Protein AF-A0A377DB22-F1 (afdb_monomer)

pLDDT: mean 94.37, std 12.57, range [34.69, 98.88]

Radius of gyration: 15.21 Å; Cα contacts (8 Å, |Δi|>4): 161; chains: 1; bounding box: 38×24×40 Å

Structure (mmCIF, N/CA/C/O backbone):
data_AF-A0A377DB22-F1
#
_entry.id   AF-A0A377DB22-F1
#
loop_
_atom_site.group_PDB
_atom_site.id
_atom_site.type_symbol
_atom_site.label_atom_id
_atom_site.label_alt_id
_atom_site.label_comp_id
_atom_site.label_asym_id
_atom_site.label_entity_id
_atom_site.label_seq_id
_atom_site.pdbx_PDB_ins_code
_atom_site.Cartn_x
_atom_site.Cartn_y
_atom_site.Cartn_z
_atom_site.occupancy
_atom_site.B_iso_or_equiv
_atom_site.auth_seq_id
_atom_site.auth_comp_id
_atom_site.auth_asym_id
_atom_site.auth_atom_id
_atom_site.pdbx_PDB_model_num
ATOM 1 N N . MET A 1 1 ? -3.572 10.087 12.030 1.00 60.75 1 MET A N 1
ATOM 2 C CA . MET A 1 1 ? -3.588 8.871 12.870 1.00 60.75 1 MET A CA 1
ATOM 3 C C . MET A 1 1 ? -2.182 8.296 12.863 1.00 60.75 1 MET A C 1
ATOM 5 O O . MET A 1 1 ? -1.494 8.479 11.868 1.00 60.75 1 MET A O 1
ATOM 9 N N . SER A 1 2 ? -1.739 7.713 13.973 1.00 84.25 2 SER A N 1
ATOM 10 C CA . SER A 1 2 ? -0.441 7.040 14.109 1.00 84.25 2 SER A CA 1
ATOM 11 C C . SER A 1 2 ? -0.666 5.554 14.379 1.00 84.25 2 SER A C 1
ATOM 13 O O . SER A 1 2 ? -1.768 5.170 14.766 1.00 84.25 2 SER A O 1
ATOM 15 N N . PHE A 1 3 ? 0.380 4.745 14.218 1.00 95.88 3 PHE A N 1
ATOM 16 C CA . PHE A 1 3 ? 0.368 3.327 14.579 1.00 95.88 3 PHE A CA 1
ATOM 17 C C . PHE A 1 3 ? -0.134 3.120 16.017 1.00 95.88 3 PHE A C 1
ATOM 19 O O . PHE A 1 3 ? 0.340 3.796 16.934 1.00 95.88 3 PHE A O 1
ATOM 26 N N . ASP A 1 4 ? -1.081 2.200 16.209 1.00 97.62 4 ASP A N 1
ATOM 27 C CA . ASP A 1 4 ? -1.643 1.867 17.520 1.00 97.62 4 ASP A CA 1
ATOM 28 C C . ASP A 1 4 ? -0.985 0.585 18.061 1.00 97.62 4 ASP A C 1
ATOM 30 O O . ASP A 1 4 ? -1.295 -0.513 17.590 1.00 97.62 4 ASP A O 1
ATOM 34 N N . PRO A 1 5 ? -0.089 0.682 19.058 1.00 97.69 5 PRO A N 1
ATOM 35 C CA . PRO A 1 5 ? 0.616 -0.477 19.597 1.00 97.69 5 PRO A CA 1
ATOM 36 C C . PRO A 1 5 ? -0.254 -1.364 20.502 1.00 97.69 5 PRO A C 1
ATOM 38 O O . PRO A 1 5 ? 0.221 -2.398 20.965 1.00 97.69 5 PRO A O 1
ATOM 41 N N . THR A 1 6 ? -1.493 -0.966 20.806 1.00 97.88 6 THR A N 1
ATOM 42 C CA . THR A 1 6 ? -2.381 -1.702 21.719 1.00 97.88 6 THR A CA 1
ATOM 43 C C . THR A 1 6 ? -3.252 -2.740 21.012 1.00 97.88 6 THR A C 1
ATOM 45 O O . THR A 1 6 ? -3.770 -3.645 21.666 1.00 97.88 6 THR A O 1
ATOM 48 N N . GLY A 1 7 ? -3.411 -2.625 19.690 1.00 97.69 7 GLY A N 1
ATOM 49 C CA . GLY A 1 7 ? -4.242 -3.513 18.881 1.00 97.69 7 GLY A CA 1
ATOM 50 C C . GLY A 1 7 ? -3.459 -4.490 18.011 1.00 97.69 7 GLY A C 1
ATOM 51 O O . GLY A 1 7 ? -2.240 -4.402 17.853 1.00 97.69 7 GLY A O 1
ATOM 52 N N . TYR A 1 8 ? -4.184 -5.422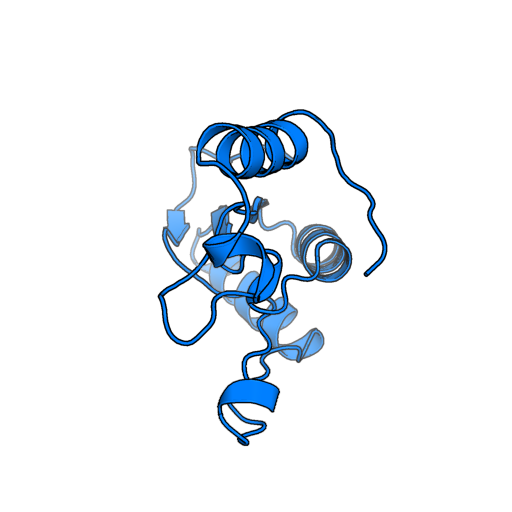 17.395 1.00 98.75 8 TYR A N 1
ATOM 53 C CA . TYR A 1 8 ? -3.587 -6.337 16.428 1.00 98.75 8 TYR A CA 1
ATOM 54 C C . TYR A 1 8 ? -3.190 -5.617 15.138 1.00 98.75 8 TYR A C 1
ATOM 56 O O . TYR A 1 8 ? -3.785 -4.608 14.746 1.00 98.75 8 TYR A O 1
ATOM 64 N N . THR A 1 9 ? -2.189 -6.187 14.469 1.00 98.88 9 THR A N 1
ATOM 65 C CA . THR A 1 9 ? -1.684 -5.716 13.181 1.00 98.88 9 THR A CA 1
ATOM 66 C C . THR A 1 9 ? -1.756 -6.848 12.170 1.00 98.88 9 THR A C 1
ATOM 68 O O . THR A 1 9 ? -1.166 -7.905 12.401 1.00 98.88 9 THR A O 1
ATOM 71 N N . LEU A 1 10 ? -2.450 -6.627 11.055 1.00 98.75 10 LEU A N 1
ATOM 72 C CA . LEU A 1 10 ? -2.327 -7.490 9.882 1.00 98.75 10 LEU A CA 1
ATOM 73 C C . LEU A 1 10 ? -1.084 -7.045 9.109 1.00 98.75 10 LEU A C 1
ATOM 75 O O . LEU A 1 10 ? -0.998 -5.908 8.648 1.00 98.75 10 LEU A O 1
ATOM 79 N N . A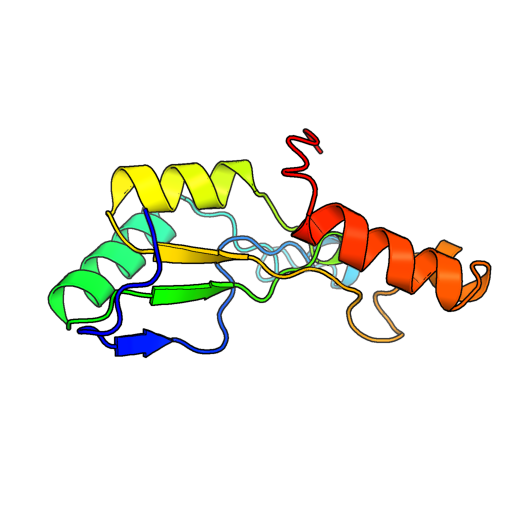LA A 1 11 ? -0.082 -7.922 9.060 1.00 98.56 11 ALA A N 1
ATOM 80 C CA . ALA A 1 11 ? 1.279 -7.564 8.667 1.00 98.56 11 ALA A CA 1
ATOM 81 C C . ALA A 1 11 ? 1.518 -7.514 7.148 1.00 98.56 11 ALA A C 1
ATOM 83 O O . ALA A 1 11 ? 2.575 -7.044 6.733 1.00 98.56 11 ALA A O 1
ATOM 84 N N . HIS A 1 12 ? 0.587 -8.017 6.333 1.00 98.75 12 HIS A N 1
ATOM 85 C CA . HIS A 1 12 ? 0.718 -8.050 4.878 1.00 98.75 12 HIS A CA 1
ATOM 86 C C . HIS A 1 12 ? -0.661 -8.151 4.224 1.00 98.75 12 HIS A C 1
ATOM 88 O O . HIS A 1 12 ? -1.194 -9.248 4.115 1.00 98.75 12 HIS A O 1
ATOM 94 N N . GLU A 1 13 ? -1.216 -7.034 3.762 1.00 98.69 13 GLU A N 1
ATOM 95 C CA . GLU A 1 13 ? -2.524 -7.009 3.094 1.00 98.69 13 GLU A CA 1
ATOM 96 C C . GLU A 1 13 ? -2.513 -6.099 1.862 1.00 98.69 13 GLU A C 1
ATOM 98 O O . GLU A 1 13 ? -1.594 -5.301 1.663 1.00 98.69 13 GLU A O 1
ATOM 103 N N . HIS A 1 14 ? -3.576 -6.184 1.063 1.00 98.69 14 HIS A N 1
ATOM 104 C CA . HIS A 1 14 ? -3.847 -5.275 -0.047 1.00 98.69 14 HIS A CA 1
ATOM 105 C C . HIS A 1 14 ? -5.226 -4.649 0.137 1.00 98.69 14 HIS A C 1
ATOM 107 O O . HIS A 1 14 ? -6.216 -5.367 0.244 1.00 98.69 14 HIS A O 1
ATOM 113 N N . LEU A 1 15 ? -5.295 -3.318 0.163 1.00 98.25 15 LEU A N 1
ATOM 114 C CA . LEU A 1 15 ? -6.570 -2.595 0.279 1.00 98.25 15 LEU A CA 1
ATOM 115 C C . LEU A 1 15 ? -7.006 -1.983 -1.050 1.00 98.25 15 LEU A C 1
ATOM 117 O O . LEU A 1 15 ? -8.200 -1.829 -1.293 1.00 98.25 15 LEU A O 1
ATOM 121 N N . HIS A 1 16 ? -6.037 -1.643 -1.902 1.00 98.56 16 HIS A N 1
ATOM 122 C CA . HIS A 1 16 ? -6.280 -1.222 -3.272 1.00 98.56 16 HIS A CA 1
ATOM 123 C C . HIS A 1 16 ? -5.133 -1.691 -4.164 1.00 98.56 16 HIS A C 1
ATOM 125 O O . HIS A 1 16 ? -4.052 -1.105 -4.130 1.00 98.56 16 HIS A O 1
ATOM 131 N N . ILE A 1 17 ? -5.385 -2.712 -4.980 1.00 98.62 17 ILE A N 1
ATOM 132 C CA . ILE A 1 17 ? -4.414 -3.315 -5.902 1.00 98.62 17 ILE A CA 1
ATOM 133 C C . ILE A 1 17 ? -5.055 -3.497 -7.277 1.00 98.62 17 ILE A C 1
ATOM 135 O O . ILE A 1 17 ? -6.213 -3.899 -7.377 1.00 98.62 17 ILE A O 1
ATOM 139 N N . ASP A 1 18 ? -4.297 -3.236 -8.342 1.00 98.31 18 ASP A N 1
ATOM 140 C CA . ASP A 1 18 ? -4.735 -3.490 -9.713 1.00 98.31 18 ASP A CA 1
ATOM 141 C C . ASP A 1 18 ? -3.628 -4.162 -10.529 1.00 98.31 18 ASP A C 1
ATOM 143 O O . ASP A 1 18 ? -2.748 -3.524 -11.106 1.00 98.31 18 ASP A O 1
ATOM 147 N N . LEU A 1 19 ? -3.707 -5.492 -10.599 1.00 97.69 19 LEU A N 1
ATOM 148 C CA . LEU A 1 19 ? -2.902 -6.317 -11.502 1.00 97.69 19 LEU A CA 1
ATOM 149 C C . LEU A 1 19 ? -3.728 -6.824 -12.694 1.00 97.69 19 LEU A C 1
ATOM 151 O O . LEU A 1 19 ? -3.274 -7.709 -13.427 1.00 97.69 19 LEU A O 1
ATOM 155 N N . SER A 1 20 ? -4.949 -6.313 -12.883 1.00 97.75 20 SER A N 1
ATOM 156 C CA . SER A 1 20 ? -5.895 -6.842 -13.869 1.00 97.75 20 SER A CA 1
ATOM 157 C C . SER A 1 20 ? -5.410 -6.663 -15.303 1.00 97.75 20 SER A C 1
ATOM 159 O O . SER A 1 20 ? -5.594 -7.571 -16.110 1.00 97.75 20 SER A O 1
ATOM 161 N N . GLY A 1 21 ? -4.710 -5.563 -15.604 1.00 94.81 21 GLY A N 1
ATOM 162 C CA . GLY A 1 21 ? -4.096 -5.330 -16.914 1.00 94.81 21 GLY A CA 1
ATOM 163 C C . GLY A 1 21 ? -3.018 -6.363 -17.260 1.00 94.81 21 GLY A C 1
ATOM 164 O O . GLY A 1 21 ? -3.008 -6.894 -18.367 1.00 94.81 21 GLY A O 1
ATOM 165 N N . PHE A 1 22 ? -2.161 -6.715 -16.295 1.00 93.75 22 PHE A N 1
ATOM 166 C CA . PHE A 1 22 ? -1.101 -7.716 -16.482 1.00 93.75 22 PHE A CA 1
ATOM 167 C C . PHE A 1 22 ? -1.650 -9.140 -16.599 1.00 93.75 22 PHE A C 1
ATOM 169 O O . PHE A 1 22 ? -1.133 -9.950 -17.365 1.00 93.75 22 PHE A O 1
ATOM 176 N N . LYS A 1 23 ? -2.689 -9.462 -15.822 1.00 94.88 23 LYS A N 1
ATOM 177 C CA . LYS A 1 23 ? -3.253 -10.819 -15.741 1.00 94.88 23 LYS A CA 1
ATOM 178 C C . LYS A 1 23 ? -4.453 -11.049 -16.660 1.00 94.88 23 LYS A C 1
ATOM 180 O O . LYS A 1 23 ? -4.938 -12.174 -16.732 1.00 94.88 23 LYS A O 1
ATOM 185 N N . ASN A 1 24 ? -4.938 -10.004 -17.332 1.00 96.44 24 ASN A N 1
ATOM 186 C CA . ASN A 1 24 ? -6.181 -9.998 -18.104 1.00 96.44 24 ASN A CA 1
ATOM 187 C C . ASN A 1 24 ? -7.366 -10.607 -17.322 1.00 96.44 24 ASN A C 1
ATOM 189 O O . ASN A 1 24 ? -8.131 -11.420 -17.840 1.00 96.44 24 ASN A O 1
ATOM 193 N N . ASN A 1 25 ? -7.473 -10.257 -16.038 1.00 97.75 25 ASN A N 1
ATOM 194 C CA . ASN A 1 25 ? -8.482 -10.789 -15.127 1.00 97.75 25 ASN A CA 1
ATOM 195 C C . ASN A 1 25 ? -8.938 -9.702 -14.148 1.00 97.75 25 ASN A C 1
ATOM 197 O O . ASN A 1 25 ? -8.142 -9.227 -13.338 1.00 97.75 25 ASN A O 1
ATOM 201 N N . VAL A 1 26 ? -10.222 -9.336 -14.201 1.00 96.94 26 VAL A N 1
ATOM 202 C CA . VAL A 1 26 ? -10.807 -8.290 -13.345 1.00 96.94 26 VAL A CA 1
ATOM 203 C C . VAL A 1 26 ? -10.763 -8.640 -11.858 1.00 96.94 26 VAL A C 1
ATOM 205 O O . VAL A 1 26 ? -10.676 -7.738 -11.039 1.00 96.94 26 VAL A O 1
ATOM 208 N N . ASP A 1 27 ? -10.732 -9.926 -11.510 1.00 97.50 27 ASP A N 1
ATOM 209 C CA . ASP A 1 27 ? -10.612 -10.395 -10.122 1.00 97.50 27 ASP A CA 1
ATOM 210 C C . ASP A 1 27 ? -9.273 -9.983 -9.476 1.00 97.50 27 ASP A C 1
ATOM 212 O O . ASP A 1 27 ? -9.118 -9.958 -8.263 1.00 97.50 27 ASP A O 1
ATOM 216 N N . CYS A 1 28 ? -8.282 -9.610 -10.295 1.00 97.19 28 CYS A N 1
ATOM 217 C CA . CYS A 1 28 ? -7.005 -9.062 -9.839 1.00 97.19 28 CYS A CA 1
ATOM 218 C C . CYS A 1 28 ? -7.023 -7.532 -9.656 1.00 97.19 28 CYS A C 1
ATOM 220 O O . CYS A 1 28 ? -5.955 -6.945 -9.462 1.00 97.19 28 CYS A O 1
ATOM 222 N N . ARG A 1 29 ? -8.199 -6.895 -9.748 1.00 98.38 29 ARG A N 1
ATOM 223 C CA . ARG A 1 29 ? -8.438 -5.495 -9.386 1.00 98.38 29 ARG A CA 1
ATOM 224 C C . ARG A 1 29 ? -9.345 -5.444 -8.162 1.00 98.38 29 ARG A C 1
ATOM 226 O O . ARG A 1 29 ? -10.556 -5.614 -8.266 1.00 98.38 29 ARG A O 1
ATOM 233 N N . LEU A 1 30 ? -8.737 -5.199 -7.010 1.00 98.56 30 LEU A N 1
ATOM 234 C CA . LEU A 1 30 ? -9.430 -5.012 -5.744 1.00 98.56 30 LEU A CA 1
ATOM 235 C C . LEU A 1 30 ? -9.530 -3.510 -5.469 1.00 98.56 30 LEU A C 1
ATOM 237 O O . LEU A 1 30 ? -8.575 -2.906 -4.993 1.00 98.56 30 LEU A O 1
ATOM 241 N N . ASP A 1 31 ? -10.676 -2.913 -5.800 1.00 98.19 31 ASP A N 1
ATOM 242 C CA . ASP A 1 31 ? -10.950 -1.474 -5.646 1.00 98.19 31 ASP A CA 1
ATOM 243 C C . ASP A 1 31 ? -12.373 -1.178 -5.118 1.00 98.19 31 ASP A C 1
ATOM 245 O O . ASP A 1 31 ? -12.879 -0.054 -5.188 1.00 98.19 31 ASP A O 1
ATOM 249 N N . GLN A 1 32 ? -13.042 -2.189 -4.555 1.00 98.50 32 GLN A N 1
ATOM 250 C CA . GLN A 1 32 ? -14.434 -2.112 -4.105 1.00 98.50 32 GLN A CA 1
ATOM 251 C C . GLN A 1 32 ? -14.554 -1.418 -2.737 1.00 98.50 32 GLN A C 1
ATOM 253 O O . GLN A 1 32 ? -14.739 -2.065 -1.706 1.00 98.50 32 GLN A O 1
ATOM 258 N N . TYR A 1 33 ? -14.487 -0.083 -2.740 1.00 98.69 33 TYR A N 1
ATOM 259 C CA . TYR A 1 33 ? -14.428 0.767 -1.539 1.00 98.69 33 TYR A CA 1
ATOM 260 C C . TYR A 1 33 ? -15.397 0.376 -0.413 1.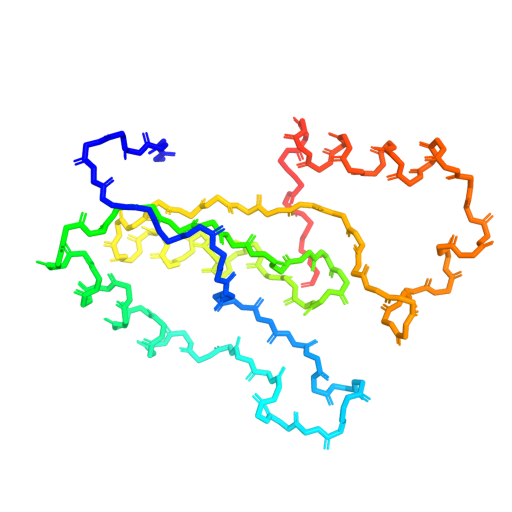00 98.69 33 TYR A C 1
ATOM 262 O O . TYR A 1 33 ? -14.972 0.174 0.720 1.00 98.69 33 TYR A O 1
ATOM 270 N N . ALA A 1 34 ? -16.692 0.223 -0.714 1.00 98.69 34 ALA A N 1
ATOM 271 C CA . ALA A 1 34 ? -17.698 -0.072 0.308 1.00 98.69 34 ALA A CA 1
ATOM 272 C C . ALA A 1 34 ? -17.452 -1.413 1.023 1.00 98.69 34 ALA A C 1
ATOM 274 O O . ALA A 1 34 ? -17.627 -1.499 2.237 1.00 98.69 34 ALA A O 1
ATOM 275 N N . PHE A 1 35 ? -17.015 -2.441 0.288 1.00 98.75 35 PHE A N 1
ATOM 276 C CA . PHE A 1 35 ? -16.710 -3.749 0.867 1.00 98.75 35 PHE A CA 1
ATOM 277 C C . PHE A 1 35 ? -15.418 -3.716 1.679 1.00 98.75 35 PHE A C 1
ATOM 279 O O . PHE A 1 35 ? -15.403 -4.234 2.790 1.00 98.75 35 PHE A O 1
ATOM 286 N N . ILE A 1 36 ? -14.383 -3.015 1.206 1.00 98.75 36 ILE A N 1
ATOM 287 C CA . ILE A 1 36 ? -13.151 -2.825 1.984 1.00 98.75 36 ILE A CA 1
ATOM 288 C C . ILE A 1 36 ? -13.436 -2.081 3.293 1.00 98.75 36 ILE A C 1
ATOM 290 O O . ILE A 1 36 ? -12.994 -2.519 4.351 1.00 98.75 36 ILE A O 1
ATOM 294 N N . CYS A 1 37 ? -14.227 -1.002 3.268 1.00 98.88 37 CYS A N 1
ATOM 295 C CA . CYS A 1 37 ? -14.621 -0.308 4.496 1.00 98.88 37 CYS A CA 1
ATOM 296 C C . CYS A 1 37 ? -15.394 -1.224 5.454 1.00 98.88 37 CYS A C 1
ATOM 298 O O . CYS A 1 37 ? -15.171 -1.178 6.664 1.00 98.88 37 CYS A O 1
ATOM 300 N N . GLN A 1 38 ? -16.282 -2.076 4.934 1.00 98.81 38 GLN A N 1
ATOM 301 C CA . GLN A 1 38 ? -16.990 -3.058 5.751 1.00 98.81 38 GLN A CA 1
ATOM 302 C C . GLN A 1 38 ? -16.024 -4.058 6.404 1.00 98.81 38 GLN A C 1
ATOM 304 O O . GLN A 1 38 ? -16.104 -4.259 7.614 1.00 98.81 38 GLN A O 1
ATOM 309 N N . GLU A 1 39 ? -15.073 -4.619 5.654 1.00 98.81 39 GLU A N 1
ATOM 310 C CA . GLU A 1 39 ? -14.074 -5.539 6.209 1.00 98.81 39 GLU A CA 1
ATOM 311 C C . GLU A 1 39 ? -13.192 -4.869 7.267 1.00 98.81 39 GLU A C 1
ATOM 313 O O . GLU A 1 39 ? -12.949 -5.445 8.327 1.00 98.81 39 GLU A O 1
ATOM 318 N N . MET A 1 40 ? -12.753 -3.627 7.040 1.00 98.75 40 MET A N 1
ATOM 319 C CA . MET A 1 40 ? -11.955 -2.895 8.027 1.00 98.75 40 MET A CA 1
ATOM 320 C C . MET A 1 40 ? -12.752 -2.626 9.310 1.00 98.75 40 MET A C 1
ATOM 322 O O . MET A 1 40 ? -12.211 -2.769 10.408 1.00 98.75 40 MET A O 1
ATOM 326 N N . ASN A 1 41 ? -14.046 -2.309 9.202 1.00 98.81 41 ASN A N 1
ATOM 327 C CA . ASN A 1 41 ? -14.927 -2.189 10.364 1.00 98.81 41 ASN A CA 1
ATOM 328 C C . ASN A 1 41 ? -15.060 -3.526 11.110 1.00 98.81 41 ASN A C 1
ATOM 330 O O . ASN A 1 41 ? -14.919 -3.561 12.335 1.00 98.81 41 ASN A O 1
ATOM 334 N N . ASP A 1 42 ? -15.244 -4.637 10.395 1.00 98.81 42 ASP A N 1
ATOM 335 C CA . ASP A 1 42 ? -15.300 -5.973 10.994 1.00 98.81 42 ASP A CA 1
ATOM 336 C C . ASP A 1 42 ? -13.990 -6.316 11.725 1.00 98.81 42 ASP A C 1
ATOM 338 O O . ASP A 1 42 ? -14.022 -6.823 12.852 1.00 98.81 42 ASP A O 1
ATOM 342 N N . LEU A 1 43 ? -12.831 -5.983 11.150 1.00 98.69 43 LEU A N 1
ATOM 343 C CA . LEU A 1 43 ? -11.521 -6.136 11.792 1.00 98.69 43 LEU A CA 1
ATOM 344 C C . LEU A 1 43 ? -11.389 -5.258 13.048 1.00 98.69 43 LEU A C 1
ATOM 346 O O . LEU A 1 43 ? -10.909 -5.728 14.087 1.00 98.69 43 LEU A O 1
ATOM 350 N N . MET A 1 44 ? -11.878 -4.016 13.000 1.00 98.50 44 MET A N 1
ATOM 351 C CA . MET A 1 44 ? -11.891 -3.108 14.150 1.00 98.50 44 MET A CA 1
ATOM 352 C C . MET A 1 44 ? -12.699 -3.686 15.323 1.00 98.50 44 MET A C 1
ATOM 354 O O . MET A 1 44 ? -12.236 -3.608 16.470 1.00 98.50 44 MET A O 1
ATOM 358 N N . THR A 1 45 ? -13.838 -4.351 15.068 1.00 98.62 45 THR A N 1
ATOM 359 C CA . THR A 1 45 ? -14.614 -5.039 16.127 1.00 98.62 45 THR A CA 1
ATOM 360 C C . THR A 1 45 ? -13.857 -6.200 16.778 1.00 98.62 45 THR A C 1
ATOM 362 O O . THR A 1 45 ? -14.124 -6.546 17.928 1.00 98.62 45 THR A O 1
ATOM 365 N N . ARG A 1 46 ? -12.869 -6.772 16.079 1.00 98.62 46 ARG A N 1
ATOM 366 C CA . ARG A 1 46 ? -12.032 -7.892 16.541 1.00 98.62 46 ARG A CA 1
ATOM 367 C C . ARG A 1 46 ? -10.721 -7.442 17.196 1.00 98.62 46 ARG A C 1
ATOM 369 O O . ARG A 1 46 ? -9.889 -8.278 17.534 1.00 98.62 46 ARG A O 1
ATOM 376 N N . GLY A 1 47 ? -10.530 -6.135 17.386 1.00 98.50 47 GLY A N 1
ATOM 377 C CA . GLY A 1 47 ? -9.344 -5.573 18.042 1.00 98.50 47 GLY A CA 1
ATOM 378 C C . GLY A 1 47 ? -8.155 -5.309 17.113 1.00 98.50 47 GLY A C 1
ATOM 379 O O . GLY A 1 47 ? -7.087 -4.936 17.597 1.00 98.50 47 GLY A O 1
ATOM 380 N N . VAL A 1 48 ? -8.312 -5.467 15.795 1.00 98.75 48 VAL A N 1
ATOM 381 C CA . VAL A 1 48 ? -7.302 -5.016 14.826 1.00 98.75 48 VAL A CA 1
ATOM 382 C C . VAL A 1 48 ? -7.310 -3.498 14.775 1.00 98.75 48 VAL A C 1
ATOM 384 O O . VAL A 1 48 ? -8.373 -2.880 14.792 1.00 98.75 48 VAL A O 1
ATOM 387 N N . ARG A 1 49 ? -6.128 -2.889 14.746 1.00 98.56 49 ARG A N 1
ATOM 388 C CA . ARG A 1 49 ? -5.977 -1.431 14.661 1.00 98.56 49 ARG A CA 1
ATOM 389 C C . ARG A 1 49 ? -5.076 -0.995 13.523 1.00 98.56 49 ARG A C 1
ATOM 391 O O . ARG A 1 49 ? -5.219 0.133 13.065 1.00 98.56 49 ARG A O 1
ATOM 398 N N . ASN A 1 50 ? -4.194 -1.877 13.055 1.00 98.81 50 ASN A N 1
ATOM 399 C CA . ASN A 1 50 ? -3.228 -1.559 12.014 1.00 98.81 50 ASN A CA 1
ATOM 400 C C . ASN A 1 50 ? -3.298 -2.566 10.865 1.00 98.81 50 ASN A C 1
ATOM 402 O O . ASN A 1 50 ? -3.390 -3.775 11.089 1.00 98.81 50 ASN A O 1
ATOM 406 N N . VAL A 1 51 ? -3.163 -2.058 9.647 1.00 98.75 51 VAL A N 1
ATOM 407 C CA . VAL A 1 51 ? -2.959 -2.844 8.432 1.00 98.75 51 VAL A CA 1
ATOM 408 C C . VAL A 1 51 ? -1.701 -2.338 7.745 1.00 98.75 51 VAL A C 1
ATOM 410 O O . VAL A 1 51 ? -1.538 -1.134 7.541 1.00 98.75 51 VAL A O 1
ATOM 413 N N . ILE A 1 52 ? -0.798 -3.255 7.413 1.00 98.69 52 ILE A N 1
ATOM 414 C CA . ILE A 1 52 ? 0.396 -2.961 6.626 1.00 98.69 52 ILE A CA 1
ATOM 415 C C . ILE A 1 52 ? 0.053 -3.262 5.161 1.00 98.69 52 ILE A C 1
ATOM 417 O O . ILE A 1 52 ? -0.126 -4.420 4.782 1.00 98.69 52 ILE A O 1
ATOM 421 N N . GLU A 1 53 ? -0.104 -2.207 4.362 1.00 98.56 53 GLU A N 1
ATOM 422 C CA . GLU A 1 53 ? -0.585 -2.264 2.979 1.00 98.56 53 GLU A CA 1
ATOM 423 C C . GLU A 1 53 ? 0.599 -2.417 2.021 1.00 98.56 53 GLU A C 1
ATOM 425 O O . GLU A 1 53 ? 1.521 -1.597 2.006 1.00 98.56 53 GLU A O 1
ATOM 430 N N . MET A 1 54 ? 0.600 -3.519 1.271 1.00 98.6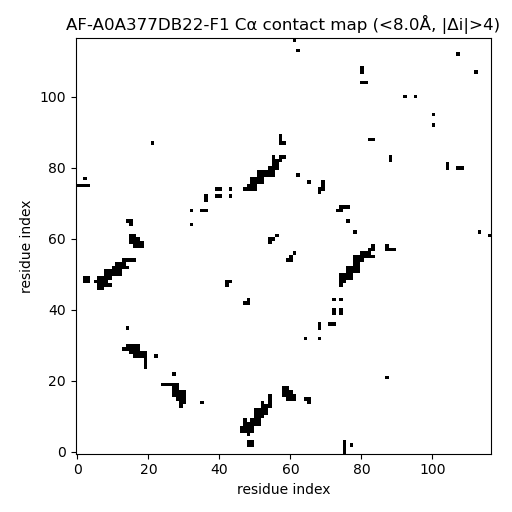2 54 MET A N 1
ATOM 431 C CA . MET A 1 54 ? 1.746 -4.003 0.500 1.00 98.62 54 MET A CA 1
ATOM 432 C C . MET A 1 54 ? 1.654 -3.701 -0.996 1.00 98.62 54 MET A C 1
ATOM 434 O O . MET A 1 54 ? 2.440 -4.236 -1.782 1.00 98.62 54 MET A O 1
ATOM 438 N N . THR A 1 55 ? 0.733 -2.838 -1.416 1.00 98.50 55 THR A N 1
ATOM 439 C CA . THR A 1 55 ? 0.626 -2.417 -2.809 1.00 98.50 55 THR A CA 1
ATOM 440 C C . THR A 1 55 ? 1.556 -1.236 -3.052 1.00 98.50 55 THR A C 1
ATOM 442 O O . THR A 1 55 ? 1.273 -0.107 -2.662 1.00 98.50 55 THR A O 1
ATOM 445 N N . ASN A 1 56 ? 2.679 -1.472 -3.733 1.00 97.88 56 ASN A N 1
ATOM 446 C CA . ASN A 1 56 ? 3.565 -0.386 -4.155 1.00 97.88 56 ASN A CA 1
ATOM 447 C C . ASN A 1 56 ? 3.025 0.334 -5.404 1.00 97.88 56 ASN A C 1
ATOM 449 O O . ASN A 1 56 ? 2.059 -0.100 -6.040 1.00 97.88 56 ASN A O 1
ATOM 453 N N . ARG A 1 57 ? 3.669 1.445 -5.778 1.00 96.44 57 ARG A N 1
ATOM 454 C CA . ARG A 1 57 ? 3.253 2.328 -6.880 1.00 96.44 57 ARG A CA 1
ATOM 455 C C . ARG A 1 57 ? 2.895 1.590 -8.175 1.00 96.44 57 ARG A C 1
ATOM 457 O O . ARG A 1 57 ? 1.933 1.966 -8.836 1.00 96.44 57 ARG A O 1
ATOM 464 N N . TYR A 1 58 ? 3.637 0.542 -8.522 1.00 96.69 58 TYR A N 1
ATOM 465 C CA . TYR A 1 58 ? 3.500 -0.165 -9.799 1.00 96.69 58 TYR A CA 1
ATOM 466 C C . TYR A 1 58 ? 2.590 -1.399 -9.726 1.00 96.69 58 TYR A C 1
ATOM 468 O O . TYR A 1 58 ? 2.368 -2.057 -10.736 1.00 96.69 58 TYR A O 1
ATOM 476 N N . MET A 1 59 ? 2.020 -1.687 -8.552 1.00 98.06 59 MET A N 1
ATOM 477 C CA . MET A 1 59 ? 0.992 -2.716 -8.352 1.00 98.06 59 MET A CA 1
ATOM 478 C C . MET A 1 59 ? -0.438 -2.143 -8.389 1.00 98.06 59 MET A C 1
ATOM 480 O O . MET A 1 59 ? -1.395 -2.869 -8.139 1.00 98.06 59 MET A O 1
ATOM 484 N N . GLY A 1 60 ? -0.601 -0.847 -8.675 1.00 97.06 60 GLY A N 1
ATOM 485 C CA . GLY A 1 60 ? -1.907 -0.175 -8.671 1.00 97.06 60 GLY A CA 1
ATOM 486 C C . GLY A 1 60 ? -2.283 0.457 -7.328 1.00 97.06 60 GLY A C 1
ATOM 487 O O . GLY A 1 60 ? -3.466 0.557 -7.011 1.00 97.06 60 GLY A O 1
ATOM 488 N N . ARG A 1 61 ? -1.294 0.882 -6.527 1.00 97.81 61 ARG A N 1
ATOM 489 C CA . ARG A 1 61 ? -1.517 1.600 -5.259 1.00 97.81 61 ARG A CA 1
ATOM 490 C C . ARG A 1 61 ? -2.363 2.854 -5.474 1.00 97.81 61 ARG A C 1
ATOM 492 O O . ARG A 1 61 ? -2.063 3.654 -6.356 1.00 97.81 61 ARG A O 1
ATOM 499 N N . ASN A 1 62 ? -3.319 3.097 -4.579 1.00 98.12 62 ASN A N 1
ATOM 500 C CA . ASN A 1 62 ? -4.093 4.337 -4.542 1.00 98.12 62 ASN A CA 1
ATOM 501 C C . ASN A 1 62 ? -4.051 4.971 -3.143 1.00 98.12 62 ASN A C 1
ATOM 503 O O . ASN A 1 62 ? -4.741 4.543 -2.217 1.00 98.12 62 ASN A O 1
ATOM 507 N N . ALA A 1 63 ? -3.227 6.012 -2.987 1.00 95.62 63 ALA A N 1
ATOM 508 C CA . ALA A 1 63 ? -3.033 6.683 -1.701 1.00 95.62 63 ALA A CA 1
ATOM 509 C C . ALA A 1 63 ? -4.309 7.365 -1.188 1.00 95.62 63 ALA A C 1
ATOM 511 O O . ALA A 1 63 ? -4.593 7.315 0.007 1.00 95.62 63 ALA A O 1
ATOM 512 N N . GLN A 1 64 ? -5.097 7.964 -2.085 1.00 97.19 64 GLN A N 1
ATOM 513 C CA . GLN A 1 64 ? -6.341 8.629 -1.706 1.00 97.19 64 GLN A CA 1
ATOM 514 C C . GLN A 1 64 ? -7.368 7.618 -1.186 1.00 97.19 64 GLN A C 1
ATOM 516 O O . GLN A 1 64 ? -7.968 7.855 -0.142 1.00 97.19 64 GLN A O 1
ATOM 521 N N . PHE A 1 65 ? -7.488 6.458 -1.839 1.00 98.38 65 PHE A N 1
ATOM 522 C CA . PHE A 1 65 ? -8.348 5.369 -1.373 1.00 98.38 65 PHE A CA 1
ATOM 523 C C . PHE A 1 65 ? -7.994 4.939 0.057 1.00 98.38 65 PHE A C 1
ATOM 525 O O . PHE A 1 65 ? -8.874 4.850 0.909 1.00 98.38 65 PHE A O 1
ATOM 532 N N . MET A 1 66 ? -6.704 4.727 0.349 1.00 97.75 66 MET A N 1
ATOM 533 C CA . MET A 1 66 ? -6.255 4.361 1.699 1.00 97.75 66 MET A CA 1
ATOM 534 C C . MET A 1 66 ? -6.587 5.449 2.728 1.00 97.75 66 MET A C 1
ATOM 536 O O . MET A 1 66 ? -7.089 5.136 3.806 1.00 97.75 66 MET A O 1
ATOM 540 N N . LEU A 1 67 ? -6.366 6.726 2.395 1.00 97.31 67 LEU A N 1
ATOM 541 C CA . LEU A 1 67 ? -6.717 7.851 3.270 1.00 97.31 67 LEU A CA 1
ATOM 542 C C . LEU A 1 67 ? -8.223 7.912 3.557 1.00 97.31 67 LEU A C 1
ATOM 544 O O . LEU A 1 67 ? -8.621 8.201 4.689 1.00 97.31 67 LEU A O 1
ATOM 548 N N . ASP A 1 68 ? -9.053 7.625 2.557 1.00 98.44 68 ASP A N 1
ATOM 549 C CA . ASP A 1 68 ? -10.507 7.611 2.701 1.00 98.44 68 ASP A CA 1
ATOM 550 C C . ASP A 1 68 ? -10.984 6.410 3.535 1.00 98.44 68 ASP A C 1
ATOM 552 O O . ASP A 1 68 ? -11.876 6.571 4.365 1.00 98.44 68 ASP A O 1
ATOM 556 N N . VAL A 1 69 ? -10.359 5.233 3.405 1.00 98.50 69 VAL A N 1
ATOM 557 C CA . VAL A 1 69 ? -10.630 4.065 4.271 1.00 98.50 69 VAL A CA 1
ATOM 558 C C . VAL A 1 69 ? -10.244 4.347 5.726 1.00 98.50 69 VAL A C 1
ATOM 560 O O . VAL A 1 69 ? -11.019 4.048 6.639 1.00 98.50 69 VAL A O 1
ATOM 563 N N . MET A 1 70 ? -9.074 4.954 5.961 1.00 98.25 70 MET A N 1
ATOM 564 C CA . MET A 1 70 ? -8.634 5.349 7.308 1.00 98.25 70 MET A CA 1
ATOM 565 C C . MET A 1 70 ? -9.611 6.344 7.940 1.00 98.25 70 MET A C 1
ATOM 567 O O . MET A 1 70 ? -9.940 6.235 9.121 1.00 98.25 70 MET A O 1
ATOM 571 N N . ARG A 1 71 ? -10.087 7.320 7.154 1.00 98.31 71 ARG A N 1
ATOM 572 C CA . ARG A 1 71 ? -11.049 8.326 7.617 1.00 98.31 71 ARG A CA 1
ATOM 573 C C . ARG A 1 71 ? -12.400 7.709 7.970 1.00 98.31 71 ARG A C 1
ATOM 575 O O . ARG A 1 71 ? -12.967 8.096 8.986 1.00 98.31 71 ARG A O 1
ATOM 582 N N . GLU A 1 72 ? -12.897 6.795 7.143 1.00 98.44 72 GLU A N 1
ATOM 583 C CA . GLU A 1 72 ? -14.224 6.191 7.304 1.00 98.44 72 GLU A CA 1
ATOM 584 C C . GLU A 1 72 ? -14.274 5.193 8.467 1.00 98.44 72 GLU A C 1
ATOM 586 O O . GLU A 1 72 ? -15.226 5.184 9.242 1.00 98.44 72 GLU A O 1
ATOM 591 N N . THR A 1 73 ? -13.242 4.361 8.617 1.00 98.38 73 THR A N 1
ATOM 592 C CA . THR A 1 73 ? -13.279 3.204 9.536 1.00 98.38 73 THR A CA 1
ATOM 593 C C . THR A 1 73 ? -12.469 3.410 10.814 1.00 98.38 73 THR A C 1
ATOM 595 O O . THR A 1 73 ? -12.617 2.673 11.789 1.00 98.38 73 THR A O 1
ATOM 598 N N . GLY A 1 74 ? -11.586 4.413 10.828 1.00 98.00 74 GLY A N 1
ATOM 599 C CA . GLY A 1 74 ? -10.672 4.684 11.935 1.00 98.00 74 GLY A CA 1
ATOM 600 C C . GLY A 1 74 ? -9.499 3.707 12.050 1.00 98.00 74 GLY A C 1
ATOM 601 O O . GLY A 1 74 ? -8.705 3.846 12.981 1.00 98.00 74 GLY A O 1
ATOM 602 N N . ILE A 1 75 ? -9.368 2.737 11.135 1.00 98.50 75 ILE A N 1
ATOM 603 C CA . ILE A 1 75 ? -8.213 1.839 11.092 1.00 98.50 75 ILE A CA 1
ATOM 604 C C . ILE A 1 75 ? -6.957 2.606 10.659 1.00 98.50 75 ILE A C 1
ATOM 606 O O . ILE A 1 75 ? -7.012 3.501 9.813 1.00 98.50 75 ILE A O 1
ATOM 610 N N . ASN A 1 76 ? -5.805 2.257 11.226 1.00 98.56 76 ASN A N 1
ATOM 611 C CA . ASN A 1 76 ? -4.524 2.782 10.779 1.00 98.56 76 ASN A CA 1
ATOM 612 C C . ASN A 1 76 ? -3.993 1.943 9.607 1.00 98.56 76 ASN A C 1
ATOM 614 O O . ASN A 1 76 ? -3.867 0.725 9.721 1.00 98.56 76 ASN A O 1
ATOM 618 N N . VAL A 1 77 ? -3.630 2.596 8.504 1.00 98.38 77 VAL A N 1
ATOM 619 C CA . VAL A 1 77 ? -3.021 1.950 7.334 1.00 98.38 77 VAL A CA 1
ATOM 620 C C . VAL A 1 77 ? -1.595 2.464 7.170 1.00 98.38 77 VAL A C 1
ATOM 622 O O . VAL A 1 77 ? -1.365 3.672 7.143 1.00 98.38 77 VAL A O 1
ATOM 625 N N . VAL A 1 78 ? -0.634 1.548 7.064 1.00 97.62 78 VAL A N 1
ATOM 626 C CA . VAL A 1 78 ? 0.771 1.855 6.770 1.00 97.62 78 VAL A CA 1
ATOM 627 C C . VAL A 1 78 ? 1.050 1.457 5.327 1.00 97.62 78 VAL A C 1
ATOM 629 O O . VAL A 1 78 ? 1.109 0.270 5.022 1.00 97.62 78 VAL A O 1
ATOM 632 N N . ALA A 1 79 ? 1.198 2.445 4.447 1.00 97.00 79 ALA A N 1
ATOM 633 C CA . ALA A 1 79 ? 1.493 2.218 3.035 1.00 97.00 79 ALA A CA 1
ATOM 634 C C . ALA A 1 79 ? 2.968 1.852 2.811 1.00 97.00 79 ALA A C 1
ATOM 636 O O . ALA A 1 79 ? 3.848 2.301 3.551 1.00 97.00 79 ALA A O 1
ATOM 637 N N . CYS A 1 80 ? 3.244 1.084 1.757 1.00 97.38 80 CYS A N 1
ATOM 638 C CA . CYS A 1 80 ? 4.602 0.744 1.346 1.00 97.38 80 CYS A CA 1
ATOM 639 C C . CYS A 1 80 ? 5.112 1.586 0.165 1.00 97.38 80 CYS A C 1
ATOM 641 O O . CYS A 1 80 ? 4.367 2.292 -0.524 1.00 97.38 80 CYS A O 1
ATOM 643 N N . THR A 1 81 ? 6.411 1.448 -0.092 1.00 98.00 81 THR A N 1
ATOM 644 C CA . THR A 1 81 ? 7.084 1.856 -1.328 1.00 98.00 81 THR A CA 1
ATOM 645 C C . THR A 1 81 ? 7.888 0.676 -1.882 1.00 98.00 81 THR A C 1
ATOM 647 O O . THR A 1 81 ? 8.089 -0.325 -1.190 1.00 98.00 81 THR A O 1
ATOM 650 N N . GLY A 1 82 ? 8.343 0.784 -3.129 1.00 97.31 82 GLY A N 1
ATOM 651 C CA . GLY A 1 82 ? 9.224 -0.186 -3.76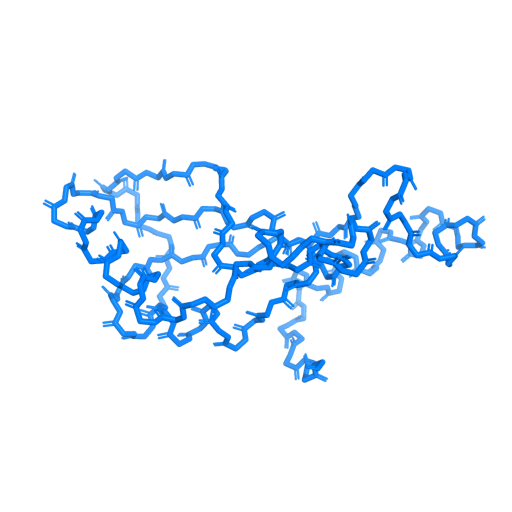9 1.00 97.31 82 GLY A CA 1
ATOM 652 C C . GLY A 1 82 ? 8.716 -0.700 -5.109 1.00 97.31 82 GLY A C 1
ATOM 653 O O . GLY A 1 82 ? 7.874 -0.092 -5.768 1.00 97.31 82 GLY A O 1
ATOM 654 N N . TYR A 1 83 ? 9.265 -1.843 -5.502 1.00 98.00 83 TYR A N 1
ATOM 655 C CA . TYR A 1 83 ? 9.003 -2.524 -6.762 1.00 98.00 83 TYR A CA 1
ATOM 656 C C . TYR A 1 83 ? 8.665 -3.987 -6.479 1.00 98.00 83 TYR A C 1
ATOM 658 O O . TYR A 1 83 ? 9.134 -4.539 -5.486 1.00 98.00 83 TYR A O 1
ATOM 666 N N . TYR A 1 84 ? 7.829 -4.604 -7.319 1.00 95.81 84 TYR A N 1
ATOM 667 C CA . TYR A 1 84 ? 7.334 -5.959 -7.066 1.00 95.81 84 TYR A CA 1
ATOM 668 C C . TYR A 1 84 ? 8.337 -7.057 -7.480 1.00 95.81 84 TYR A C 1
ATOM 670 O O . TYR A 1 84 ? 9.447 -7.115 -6.964 1.00 95.81 84 TYR A O 1
ATOM 678 N N . GLN A 1 85 ? 7.953 -7.955 -8.384 1.00 94.94 85 GLN A N 1
ATOM 679 C CA . GLN A 1 85 ? 8.825 -8.988 -8.939 1.00 94.94 85 GLN A CA 1
ATOM 680 C C . GLN A 1 85 ? 8.993 -8.786 -10.445 1.00 94.94 85 GLN A C 1
ATOM 682 O O . GLN A 1 85 ? 8.188 -8.097 -11.068 1.00 94.94 85 GLN A O 1
ATOM 687 N N . ASP A 1 86 ? 10.000 -9.449 -11.010 1.00 93.56 86 ASP A N 1
ATOM 688 C CA . ASP A 1 86 ? 10.482 -9.312 -12.391 1.00 93.56 86 ASP A CA 1
ATOM 689 C C . ASP A 1 86 ? 9.379 -9.143 -13.451 1.00 93.56 86 ASP A C 1
ATOM 691 O O . ASP A 1 86 ? 9.358 -8.155 -14.180 1.00 93.56 86 ASP A O 1
ATOM 695 N N . ALA A 1 87 ? 8.383 -10.034 -13.452 1.00 92.69 87 ALA A N 1
ATOM 696 C CA . ALA A 1 87 ? 7.288 -10.029 -14.427 1.00 92.69 87 ALA A CA 1
ATOM 697 C C . ALA A 1 87 ? 6.370 -8.785 -14.384 1.00 92.69 87 ALA A C 1
ATOM 699 O O . ALA A 1 87 ? 5.554 -8.600 -15.284 1.00 92.69 87 ALA A O 1
ATOM 700 N N . PHE A 1 88 ? 6.468 -7.962 -13.339 1.00 94.31 88 PHE A N 1
ATOM 701 C CA . PHE A 1 88 ? 5.637 -6.776 -13.111 1.00 94.31 88 PHE A CA 1
ATOM 702 C C . PHE A 1 88 ? 6.458 -5.486 -13.048 1.00 94.31 88 PHE A C 1
ATOM 704 O O . PHE A 1 88 ? 5.907 -4.426 -12.748 1.00 94.31 88 PHE A O 1
ATOM 711 N N . PHE A 1 89 ? 7.771 -5.546 -13.280 1.00 96.12 89 PHE A N 1
ATOM 712 C CA . PHE A 1 89 ? 8.570 -4.333 -13.274 1.00 96.12 89 PHE A CA 1
ATOM 713 C C . PHE A 1 89 ? 8.204 -3.426 -14.456 1.00 96.12 89 PHE A C 1
ATOM 715 O O . PHE A 1 89 ? 8.090 -3.900 -15.588 1.00 96.12 89 PHE A O 1
ATOM 722 N N . PRO A 1 90 ? 8.053 -2.111 -14.228 1.00 95.88 90 PRO A N 1
ATOM 723 C CA . PRO A 1 90 ? 8.025 -1.157 -15.324 1.00 95.88 90 PRO A CA 1
ATOM 724 C C . PRO A 1 90 ? 9.397 -1.114 -16.012 1.00 95.88 90 PRO A C 1
ATOM 726 O O . PRO A 1 90 ? 10.432 -1.344 -15.380 1.00 95.88 90 PRO A O 1
ATOM 729 N N . GLU A 1 91 ? 9.412 -0.772 -17.303 1.00 95.62 91 GLU A N 1
ATOM 730 C CA . GLU A 1 91 ? 10.614 -0.830 -18.153 1.00 95.62 91 GLU A CA 1
ATOM 731 C C . GLU A 1 91 ? 11.820 -0.088 -17.556 1.00 95.62 91 GLU A C 1
ATOM 733 O O . GLU A 1 91 ? 12.961 -0.535 -17.684 1.00 95.62 91 GLU A O 1
ATOM 738 N N . HIS A 1 92 ? 11.582 1.022 -16.846 1.00 96.25 92 HIS A N 1
ATOM 739 C CA . HIS A 1 92 ? 12.652 1.848 -16.290 1.00 96.25 92 HIS A CA 1
ATOM 740 C C . HIS A 1 92 ? 13.454 1.171 -15.175 1.00 96.25 92 HIS A C 1
ATOM 742 O O . HIS A 1 92 ? 14.554 1.636 -14.880 1.00 96.25 92 HIS A O 1
ATOM 748 N N . VAL A 1 93 ? 12.956 0.091 -14.560 1.00 97.56 93 VAL A N 1
ATOM 749 C CA . VAL A 1 93 ? 13.724 -0.675 -13.558 1.00 97.56 93 VAL A CA 1
ATOM 750 C C . VAL A 1 93 ? 14.979 -1.275 -14.183 1.00 97.56 93 VAL A C 1
ATOM 752 O O . VAL A 1 93 ? 16.020 -1.310 -13.538 1.00 97.56 93 VAL A O 1
ATOM 755 N N . ALA A 1 94 ? 14.910 -1.689 -15.452 1.00 96.50 94 ALA A N 1
ATOM 756 C CA . ALA A 1 94 ? 16.053 -2.262 -16.158 1.00 96.50 94 ALA A CA 1
ATOM 757 C C . ALA A 1 94 ? 17.096 -1.208 -16.570 1.00 96.50 94 ALA A C 1
ATOM 759 O O . ALA A 1 94 ? 18.252 -1.550 -16.819 1.00 96.50 94 ALA A O 1
ATOM 760 N N . THR A 1 95 ? 16.700 0.065 -16.672 1.00 97.38 95 THR A N 1
ATOM 761 C CA . THR A 1 95 ? 17.563 1.144 -17.180 1.00 97.38 95 THR A CA 1
ATOM 762 C C . THR A 1 95 ? 18.088 2.079 -16.096 1.00 97.38 95 THR A C 1
ATOM 764 O O . THR A 1 95 ? 19.091 2.751 -16.320 1.00 97.38 95 THR A O 1
ATOM 767 N N . ARG A 1 96 ? 17.409 2.167 -14.946 1.00 97.75 96 ARG A N 1
ATOM 768 C CA . ARG A 1 96 ? 17.835 2.998 -13.815 1.00 97.75 96 ARG A CA 1
ATOM 769 C C . ARG A 1 96 ? 18.894 2.292 -12.976 1.00 97.75 96 ARG A C 1
ATOM 771 O O . ARG A 1 96 ? 18.888 1.076 -12.808 1.00 97.75 96 ARG A O 1
ATOM 778 N N . SER A 1 97 ? 19.791 3.083 -12.405 1.00 98.50 97 SER A N 1
ATOM 779 C CA . SER A 1 97 ? 20.752 2.626 -11.408 1.00 98.50 97 SER A CA 1
ATOM 780 C C . SER A 1 97 ? 20.066 2.258 -10.090 1.00 98.50 97 SER A C 1
ATOM 782 O O . SER A 1 97 ? 18.994 2.761 -9.747 1.00 98.50 97 SER A O 1
ATOM 784 N N . VAL A 1 98 ? 20.731 1.420 -9.291 1.00 98.44 98 VAL A N 1
ATOM 785 C CA . VAL A 1 98 ? 20.254 1.063 -7.946 1.00 98.44 98 VAL A CA 1
ATOM 786 C C . VAL A 1 98 ? 20.077 2.298 -7.053 1.00 98.44 98 VAL A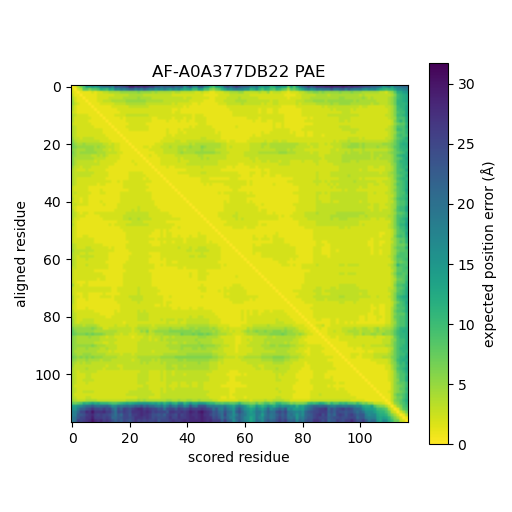 C 1
ATOM 788 O O . VAL A 1 98 ? 19.154 2.335 -6.244 1.00 98.44 98 VAL A O 1
ATOM 791 N N . GLN A 1 99 ? 20.915 3.326 -7.221 1.00 98.69 99 GLN A N 1
ATOM 792 C CA . GLN A 1 99 ? 20.822 4.577 -6.467 1.00 98.69 99 GLN A CA 1
ATOM 793 C C . GLN A 1 99 ? 19.564 5.367 -6.830 1.00 98.69 99 GLN A C 1
ATOM 795 O O . GLN A 1 99 ? 18.908 5.887 -5.937 1.00 98.69 99 GLN A O 1
ATOM 800 N N . GLU A 1 100 ? 19.196 5.426 -8.111 1.00 98.38 100 GLU A N 1
ATOM 801 C CA . GLU A 1 100 ? 17.967 6.101 -8.547 1.00 98.38 100 GLU A CA 1
ATOM 802 C C . GLU A 1 100 ? 16.716 5.383 -8.031 1.00 98.38 100 GLU A C 1
ATOM 804 O O . GLU A 1 100 ? 15.784 6.034 -7.563 1.00 98.38 100 GLU A O 1
ATOM 809 N N . LEU A 1 101 ? 16.700 4.046 -8.062 1.00 98.38 101 LEU A N 1
ATOM 810 C CA . LEU A 1 101 ? 15.586 3.261 -7.518 1.00 98.38 101 LEU A CA 1
ATOM 811 C C . LEU A 1 101 ? 15.477 3.408 -5.993 1.00 98.38 101 LEU A C 1
ATOM 813 O O . LEU A 1 101 ? 14.376 3.545 -5.462 1.00 98.38 101 LEU A O 1
ATOM 817 N N . ALA A 1 102 ? 16.610 3.407 -5.284 1.00 98.44 102 ALA A N 1
ATOM 818 C CA . ALA A 1 102 ? 16.643 3.650 -3.845 1.00 98.44 102 ALA A CA 1
ATOM 819 C C . ALA A 1 102 ? 16.162 5.063 -3.496 1.00 98.44 102 ALA A C 1
ATOM 821 O O . ALA A 1 102 ? 15.395 5.222 -2.548 1.00 98.44 102 ALA A O 1
ATOM 822 N N . GLN A 1 103 ? 16.567 6.069 -4.276 1.00 98.12 103 GLN A N 1
ATOM 823 C CA . GLN A 1 103 ? 16.154 7.450 -4.056 1.00 98.12 103 GLN A CA 1
ATOM 824 C C . GLN A 1 103 ? 14.644 7.623 -4.227 1.00 98.12 103 GLN A C 1
ATOM 826 O O . GLN A 1 103 ? 14.035 8.291 -3.406 1.00 98.12 103 GLN A O 1
ATOM 831 N N . GLU A 1 104 ? 14.019 6.965 -5.209 1.00 96.69 104 GLU A N 1
ATOM 832 C CA . GLU A 1 104 ? 12.557 6.987 -5.354 1.00 96.69 104 GLU A CA 1
ATOM 833 C C . GLU A 1 104 ? 11.842 6.448 -4.106 1.00 96.69 104 GLU A C 1
ATOM 835 O O . GLU A 1 104 ? 10.876 7.053 -3.644 1.00 96.69 104 GLU A O 1
ATOM 840 N N . MET A 1 105 ? 12.332 5.346 -3.528 1.00 97.75 105 MET A N 1
ATOM 841 C CA . MET A 1 105 ? 11.769 4.796 -2.290 1.00 97.75 105 MET A CA 1
ATOM 842 C C . MET A 1 105 ? 11.960 5.747 -1.100 1.00 97.75 105 MET A C 1
ATOM 844 O O . MET A 1 105 ? 11.033 5.945 -0.321 1.00 97.75 105 MET A O 1
ATOM 848 N N . VAL A 1 106 ? 13.143 6.356 -0.963 1.00 97.69 106 VAL A N 1
ATOM 849 C CA . VAL A 1 106 ? 13.420 7.347 0.092 1.00 97.69 106 VAL A CA 1
ATOM 850 C C . VAL A 1 106 ? 12.523 8.573 -0.064 1.00 97.69 106 VAL A C 1
ATOM 852 O O . VAL A 1 106 ? 11.936 9.026 0.915 1.00 97.69 106 VAL A O 1
ATOM 855 N N . ASP A 1 107 ? 12.373 9.081 -1.285 1.00 96.62 107 ASP A N 1
ATOM 856 C CA . ASP A 1 107 ? 11.532 10.239 -1.566 1.00 96.62 107 ASP A CA 1
ATOM 857 C C . ASP A 1 107 ? 10.065 9.956 -1.221 1.00 96.62 107 ASP A C 1
ATOM 859 O O . ASP A 1 107 ? 9.423 10.815 -0.631 1.00 96.62 107 ASP A O 1
ATOM 863 N N . GLU A 1 108 ? 9.533 8.761 -1.504 1.00 95.50 108 GLU A N 1
ATOM 864 C CA . GLU A 1 108 ? 8.164 8.399 -1.098 1.00 95.50 108 GLU A CA 1
ATOM 865 C C . GLU A 1 108 ? 7.981 8.255 0.422 1.00 95.50 108 GLU A C 1
ATOM 867 O O . GLU A 1 108 ? 6.877 8.482 0.921 1.00 95.50 108 GLU A O 1
ATOM 872 N N . ILE A 1 109 ? 9.029 7.869 1.158 1.00 96.00 109 ILE A N 1
ATOM 873 C CA . ILE A 1 109 ? 8.993 7.750 2.625 1.00 96.00 109 ILE A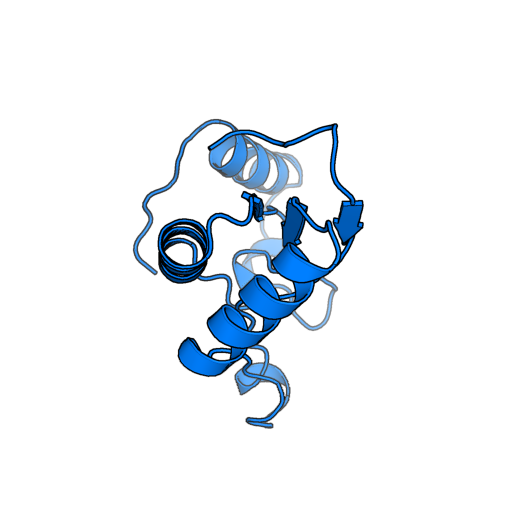 CA 1
ATOM 874 C C . ILE A 1 109 ? 9.021 9.135 3.279 1.00 96.00 109 ILE A C 1
ATOM 876 O O . ILE A 1 109 ? 8.235 9.413 4.185 1.00 96.00 109 ILE A O 1
ATOM 880 N N . GLU A 1 110 ? 9.931 9.997 2.830 1.00 95.12 110 GLU A N 1
ATOM 881 C CA . GLU A 1 110 ? 10.217 11.283 3.474 1.00 95.12 110 GLU A CA 1
ATOM 882 C C . GLU A 1 110 ? 9.329 12.417 2.947 1.00 95.12 110 GLU A C 1
ATOM 884 O O . GLU A 1 110 ? 9.018 13.372 3.664 1.00 95.12 110 GLU A O 1
ATOM 889 N N . GLN A 1 111 ? 8.901 12.330 1.688 1.00 86.75 111 GLN A N 1
ATOM 890 C CA . GLN A 1 111 ? 8.036 13.314 1.056 1.00 86.75 111 GLN A CA 1
ATOM 891 C C . GLN A 1 111 ? 6.655 12.692 0.893 1.00 86.75 111 GLN A C 1
ATOM 893 O O . GLN A 1 111 ? 6.469 11.741 0.138 1.00 86.75 111 GLN A O 1
ATOM 898 N N . VAL A 1 112 ? 5.656 13.253 1.584 1.00 61.09 112 VAL A N 1
ATOM 899 C CA . VAL A 1 112 ? 4.247 12.871 1.408 1.00 61.09 112 VAL A CA 1
ATOM 900 C C . VA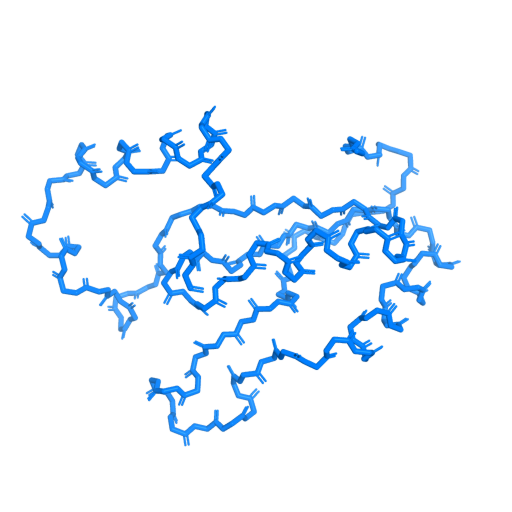L A 1 112 ? 3.832 13.240 -0.017 1.00 61.09 112 VAL A C 1
ATOM 902 O O . VAL A 1 112 ? 3.322 14.328 -0.290 1.00 61.09 112 VAL A O 1
ATOM 905 N N . SER A 1 113 ? 4.104 12.341 -0.957 1.00 51.59 113 SER A N 1
ATOM 906 C CA . SER A 1 113 ? 3.762 12.486 -2.358 1.00 51.59 113 SER A CA 1
ATOM 907 C C . SER A 1 113 ? 2.246 12.359 -2.485 1.00 51.59 113 SER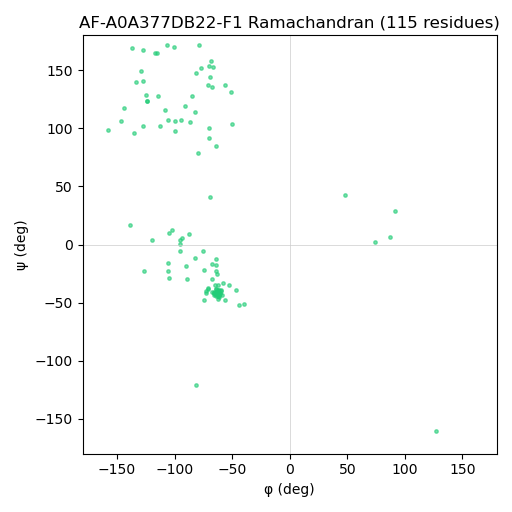 A C 1
ATOM 909 O O . SER A 1 113 ? 1.698 11.277 -2.684 1.00 51.59 113 SER A O 1
ATOM 911 N N . MET A 1 114 ? 1.557 13.502 -2.426 1.00 43.22 114 MET A N 1
ATOM 912 C CA . MET A 1 114 ? 0.199 13.685 -2.953 1.00 43.22 114 MET A CA 1
ATOM 913 C C . MET A 1 114 ? 0.194 13.640 -4.494 1.00 43.22 114 MET A C 1
ATOM 915 O O . MET A 1 114 ? -0.466 14.447 -5.154 1.00 43.22 114 MET A O 1
ATOM 919 N N . ALA A 1 115 ? 0.959 12.726 -5.094 1.00 37.41 115 ALA A N 1
ATOM 920 C CA . ALA A 1 115 ? 0.887 12.477 -6.518 1.00 37.41 115 ALA A CA 1
ATOM 921 C C . ALA A 1 115 ? -0.447 11.786 -6.802 1.00 37.41 115 ALA A C 1
ATOM 923 O O . ALA A 1 115 ? -0.616 10.587 -6.591 1.00 37.41 115 ALA A O 1
ATOM 924 N N . ARG A 1 116 ? -1.399 12.597 -7.268 1.00 35.28 116 ARG A N 1
ATOM 925 C CA . ARG A 1 116 ? -2.523 12.159 -8.090 1.00 35.28 116 ARG A CA 1
ATOM 926 C C . ARG A 1 116 ? -1.948 11.330 -9.243 1.00 35.28 116 ARG A C 1
ATOM 928 O O . ARG A 1 116 ? -1.343 11.903 -10.148 1.00 35.28 116 ARG A O 1
ATOM 935 N N . SER A 1 117 ? -2.072 10.012 -9.163 1.00 34.69 117 SER A N 1
ATOM 936 C CA . SER A 1 117 ? -2.024 9.122 -10.324 1.00 34.69 117 SER A CA 1
ATOM 937 C C . SER A 1 117 ? -3.438 8.941 -10.842 1.00 34.69 117 SER A C 1
ATOM 939 O O . SER A 1 117 ? -4.287 8.570 -9.998 1.00 34.69 117 SER A O 1
#

Mean predicted aligned error: 3.66 Å

Nearest PDB structures (foldseek):
  4lef-assembly5_E  TM=9.877E-01  e=2.457E-18  Escherichia coli K-12
  8sfk-assembly1_D-2  TM=8.104E-01  e=6.406E-07  Saccharolobus solfataricus P2
  4kev-assembly2_D  TM=8.189E-01  e=1.084E-06  Saccharolobus solfataricus
  5w3u-assembly2_D  TM=7.953E-01  e=5.617E-07  Saccharolobus solfataricus
  3k2g-assembly1_B  TM=8.578E-01  e=3.537E-06  Cereibacter sphaeroides 2.4.1

Foldseek 3Di:
DDDDPQFDEAAEDAQAFDPCVVVVHCVRGRDPLVVSLVVLLVVVVVRAAEYEHEQEPQRGDDPVSQVVSCVRRVHHYHYAYAADDDSRDDPCVVVDDPVVRVVVRVCVVVPVPPDDD

InterPro domains:
  IPR001559 Phosphotriesterase [PF02126] (6-111)
  IPR001559 Phosphotriesterase [PS51347] (1-117)
  IPR001559 Phosphotriesterase [PTHR10819] (22-111)
  IPR017947 Aryldialkylphosphatase, zinc-binding site [PS01322] (7-15)
  IPR032466 Metal-dependent hydrolase [SSF51556] (3-110)

Solvent-accessible surface area (backbone atoms only — not comparable to full-atom values): 6928 Å² total; per-residue (Å²): 139,69,89,52,89,90,40,43,66,50,81,75,42,75,80,33,32,41,46,19,83,83,66,75,35,69,89,44,42,46,68,61,59,71,59,52,42,48,51,51,41,56,40,44,78,72,45,37,30,34,36,30,30,65,35,19,71,78,40,42,39,48,70,67,61,52,54,51,42,29,69,75,50,67,44,34,74,44,78,51,70,58,77,86,54,81,98,60,56,61,76,61,66,83,74,50,53,72,66,58,57,49,46,53,37,50,46,58,72,78,38,85,71,83,70,86,125

Sequence (117 aa):
MSFDPTGYTLAHEHLHIDLSGFKNNVDCRLDQYAFICQEMNDLMTRGVRNVIEMTNRYMGRNAQFMLDVMRETGINVVACTGYYQDAFFPEHVATRSVQELAQEMVDEIEQVSMARS

Secondary structure (DSSP, 8-state):
----TTSEEEEEE-SSEE-HHHHT-GGGEE--HHHHHHHHHHHHHTTEEEEEE---GGGT--HHHHHHHHHHH--EEEE--S---GGG--THHHHS-HHHHHHHHHHHHHS------

Organism: Escherichia coli (NCBI:txid562)